Protein AF-A0A0T5ZQ88-F1 (afdb_monomer_lite)

Radius of gyration: 11.27 Å; chains: 1; bounding box: 28×26×23 Å

Sequence (68 aa):
MTVEVKVTANLQKMVGGKRSVQAEGASVRELLDDLDSRYPGFKSQIVTDGQIHRFVNIYLNDEDIRFL

Secondary structure (DSSP, 8-state):
-EEEEE--HHHHTTTTT-SEEEEE-SSHHHHHHHHHHHSTTTGGGTEETTEE-TT---EETTEEGGG-

Foldseek 3Di:
DKDKDADDQVCCVQVVNDRIDIADDPDPVRRLVRCCVVRPCSNVVQDDPNHGDPPDFDDDVNHTPVVD

Structure (mmCIF, N/CA/C/O backbone):
data_AF-A0A0T5ZQ88-F1
#
_entry.id   AF-A0A0T5ZQ88-F1
#
loop_
_atom_site.group_PDB
_atom_site.id
_atom_site.type_symbol
_atom_site.label_atom_id
_atom_site.label_alt_id
_atom_site.label_comp_id
_atom_site.label_asym_id
_atom_site.label_entity_id
_atom_site.label_seq_id
_atom_site.pdbx_PDB_ins_code
_atom_site.Cartn_x
_atom_site.Cartn_y
_atom_site.Cartn_z
_atom_site.occupancy
_atom_site.B_iso_or_equiv
_atom_site.auth_seq_id
_atom_site.auth_comp_id
_atom_site.auth_asym_id
_atom_site.auth_atom_id
_atom_site.pdbx_PDB_model_num
ATOM 1 N N . MET A 1 1 ? -0.587 -12.497 -8.410 1.00 86.31 1 MET A N 1
ATOM 2 C CA . MET A 1 1 ? -0.054 -13.385 -7.351 1.00 86.31 1 MET A CA 1
ATOM 3 C C . MET A 1 1 ? -0.464 -12.788 -6.017 1.00 86.31 1 MET A C 1
ATOM 5 O O . MET A 1 1 ? -0.456 -11.568 -5.921 1.00 86.31 1 MET A O 1
ATOM 9 N N . THR A 1 2 ? -0.860 -13.598 -5.035 1.00 93.00 2 THR A N 1
ATOM 10 C CA . THR A 1 2 ? -1.229 -13.093 -3.702 1.00 93.00 2 THR A CA 1
ATOM 11 C C . THR A 1 2 ? 0.013 -13.020 -2.819 1.00 93.00 2 THR A C 1
ATOM 13 O O . THR A 1 2 ? 0.738 -14.007 -2.699 1.00 93.00 2 THR A O 1
ATOM 16 N N . VAL A 1 3 ? 0.261 -11.854 -2.229 1.00 95.62 3 VAL A N 1
ATOM 17 C CA . VAL A 1 3 ? 1.436 -11.558 -1.404 1.00 95.62 3 VAL A CA 1
AT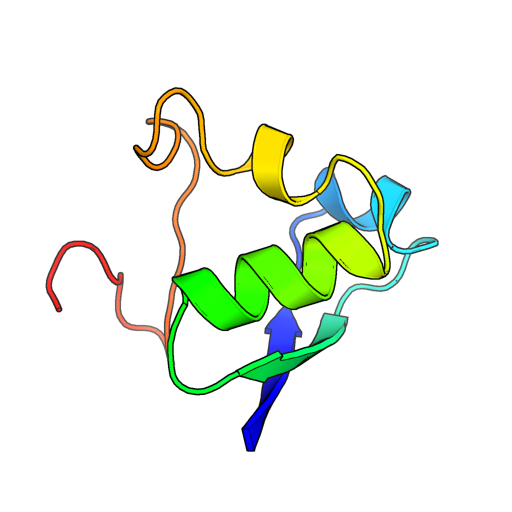OM 18 C C . VAL A 1 3 ? 0.979 -11.008 -0.055 1.00 95.62 3 VAL A C 1
ATOM 20 O O . VAL A 1 3 ? 0.099 -10.146 0.012 1.00 95.62 3 VAL A O 1
ATOM 23 N N . GLU A 1 4 ? 1.604 -11.479 1.025 1.00 96.25 4 GLU A N 1
ATOM 24 C CA . GLU A 1 4 ? 1.413 -10.891 2.349 1.00 96.25 4 GLU A CA 1
ATOM 25 C C . GLU A 1 4 ? 2.219 -9.590 2.465 1.00 96.25 4 GLU A C 1
ATOM 27 O O . GLU A 1 4 ? 3.445 -9.584 2.367 1.00 96.25 4 GLU A O 1
ATOM 32 N N . VAL A 1 5 ? 1.529 -8.485 2.737 1.00 96.25 5 VAL A N 1
ATOM 33 C CA . VAL A 1 5 ? 2.130 -7.170 2.958 1.00 96.25 5 VAL A CA 1
ATOM 34 C C . VAL A 1 5 ? 2.070 -6.846 4.445 1.00 96.25 5 VAL A C 1
ATOM 36 O O . VAL A 1 5 ? 0.996 -6.686 5.029 1.00 96.25 5 VAL A O 1
ATOM 39 N N . LYS A 1 6 ? 3.244 -6.738 5.069 1.00 96.00 6 LYS A N 1
ATOM 40 C CA . LYS A 1 6 ? 3.392 -6.307 6.465 1.00 96.00 6 LYS A CA 1
ATOM 41 C C . LYS A 1 6 ? 3.404 -4.785 6.532 1.00 96.00 6 LYS A C 1
ATOM 43 O O . LYS A 1 6 ? 4.107 -4.134 5.764 1.00 96.00 6 LYS A O 1
ATOM 48 N N . VAL A 1 7 ? 2.651 -4.219 7.471 1.00 95.06 7 VAL A N 1
ATOM 49 C CA . VAL A 1 7 ? 2.468 -2.766 7.577 1.00 95.06 7 VAL A CA 1
ATOM 50 C C . VAL A 1 7 ? 2.987 -2.211 8.902 1.00 95.06 7 VAL A C 1
ATOM 52 O O . VAL A 1 7 ? 2.873 -2.825 9.969 1.00 95.06 7 VAL A O 1
ATOM 55 N N . THR A 1 8 ? 3.551 -1.004 8.842 1.00 93.12 8 THR A N 1
ATOM 56 C CA . THR A 1 8 ? 4.024 -0.276 10.027 1.00 93.12 8 THR A CA 1
ATOM 57 C C . THR A 1 8 ? 2.853 0.196 10.886 1.00 93.12 8 THR A C 1
ATOM 59 O O . THR A 1 8 ? 1.733 0.345 10.401 1.00 93.12 8 THR A O 1
ATOM 62 N N . ALA A 1 9 ? 3.108 0.486 12.166 1.00 92.69 9 ALA A N 1
ATOM 63 C CA . ALA A 1 9 ? 2.073 0.917 13.112 1.00 92.69 9 ALA A CA 1
ATOM 64 C C . ALA A 1 9 ? 1.243 2.123 12.625 1.00 92.69 9 ALA A C 1
ATOM 66 O O . ALA A 1 9 ? 0.046 2.194 12.894 1.00 92.69 9 ALA A O 1
ATOM 67 N N . ASN A 1 10 ? 1.847 3.041 11.862 1.00 91.00 10 ASN A N 1
ATOM 68 C CA . ASN A 1 10 ? 1.135 4.185 11.287 1.00 91.00 10 ASN A CA 1
ATOM 69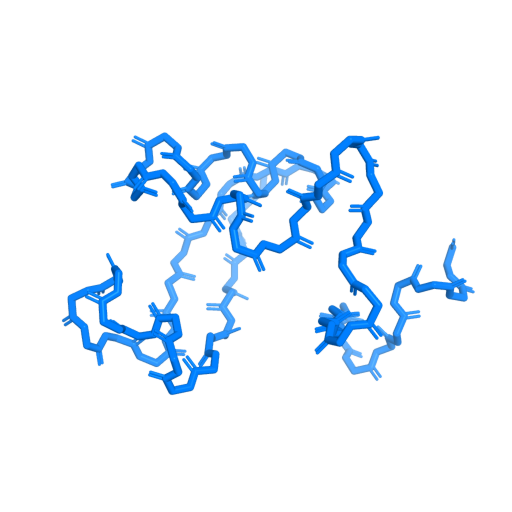 C C . ASN A 1 10 ? 0.104 3.750 10.236 1.00 91.00 10 ASN A C 1
ATOM 71 O O . ASN A 1 10 ? -1.029 4.227 10.253 1.00 91.00 10 ASN A O 1
ATOM 75 N N . LEU A 1 11 ? 0.472 2.801 9.373 1.00 93.38 11 LEU A N 1
ATOM 76 C CA . LEU A 1 11 ? -0.390 2.286 8.309 1.00 93.38 11 LEU A CA 1
ATOM 77 C C . LEU A 1 11 ? -1.451 1.305 8.827 1.00 93.38 11 LEU A C 1
ATOM 79 O O . LEU A 1 11 ? -2.503 1.164 8.208 1.00 93.38 11 LEU A O 1
ATOM 83 N N . GLN A 1 12 ? -1.238 0.679 9.992 1.00 95.31 12 GLN A N 1
ATOM 84 C CA . GLN A 1 12 ? -2.222 -0.224 10.610 1.00 95.31 12 GLN A CA 1
ATOM 85 C C . GLN A 1 12 ? -3.590 0.443 10.791 1.00 95.31 12 GLN A C 1
ATOM 87 O O . GLN A 1 12 ? -4.614 -0.206 10.595 1.00 95.31 12 GLN A O 1
ATOM 92 N N . LYS A 1 13 ? -3.631 1.748 11.095 1.00 93.56 13 LYS A N 1
ATOM 93 C CA . LYS A 1 13 ? -4.888 2.504 11.238 1.00 93.56 13 LYS A CA 1
ATOM 94 C C . LYS A 1 13 ? -5.725 2.517 9.955 1.00 93.56 13 LYS A C 1
ATOM 96 O O . LYS A 1 13 ? -6.946 2.563 10.041 1.00 93.56 13 LYS A O 1
ATOM 101 N N . MET A 1 14 ? -5.082 2.439 8.791 1.00 93.94 14 MET A N 1
ATOM 102 C CA . MET A 1 14 ? -5.754 2.426 7.487 1.00 93.94 14 MET A CA 1
ATOM 103 C C . MET A 1 14 ? -6.300 1.043 7.130 1.00 93.94 14 MET A C 1
ATOM 105 O O . MET A 1 14 ? -7.312 0.935 6.450 1.00 93.94 14 MET A O 1
ATOM 109 N N . VAL A 1 15 ? -5.665 -0.017 7.636 1.00 95.31 15 VAL A N 1
ATOM 110 C CA . VAL A 1 15 ? -6.043 -1.413 7.367 1.00 95.31 15 VAL A CA 1
ATOM 111 C C . VAL A 1 15 ? -6.821 -2.058 8.521 1.00 95.31 15 VAL A C 1
ATOM 113 O O . VAL A 1 15 ? -6.777 -3.274 8.723 1.00 95.31 15 VAL A O 1
ATOM 116 N N . GLY A 1 16 ? -7.530 -1.251 9.317 1.00 93.38 16 GLY A N 1
ATOM 117 C CA . GLY A 1 16 ? -8.384 -1.737 10.407 1.00 93.38 16 GLY A CA 1
ATOM 118 C C . GLY A 1 16 ? -7.618 -2.370 11.574 1.00 93.38 16 GLY A C 1
ATOM 119 O O . GLY A 1 16 ? -8.090 -3.329 12.176 1.00 93.38 16 GLY A O 1
ATOM 120 N N . GLY A 1 17 ? -6.412 -1.879 11.866 1.00 94.88 17 GLY A N 1
ATOM 121 C CA . GLY A 1 17 ? -5.557 -2.352 12.961 1.00 94.88 17 GLY A CA 1
ATOM 122 C C . GLY A 1 17 ? -4.758 -3.623 12.654 1.00 94.88 17 GLY A C 1
ATOM 123 O O . GLY A 1 17 ? -4.062 -4.134 13.530 1.00 94.88 17 GLY A O 1
ATOM 124 N N . LYS A 1 18 ? -4.836 -4.154 11.429 1.00 95.88 18 LYS A N 1
ATOM 125 C CA . LYS A 1 18 ? -4.142 -5.390 11.042 1.00 95.88 18 LYS A CA 1
ATOM 126 C C . LYS A 1 18 ? -2.650 -5.153 10.827 1.00 95.88 18 LYS A C 1
ATOM 128 O O . LYS A 1 18 ? -2.269 -4.205 10.154 1.00 95.88 18 LYS A O 1
ATOM 133 N N . ARG A 1 19 ? -1.804 -6.053 11.342 1.00 96.38 19 ARG A N 1
ATOM 134 C CA . ARG A 1 19 ? -0.333 -5.989 11.178 1.00 96.38 19 ARG A CA 1
ATOM 135 C C . ARG A 1 19 ? 0.136 -6.435 9.788 1.00 96.38 19 ARG A C 1
ATOM 137 O O . ARG A 1 19 ? 1.208 -6.022 9.350 1.00 96.38 19 ARG A O 1
ATOM 144 N N . SER A 1 20 ? -0.660 -7.257 9.112 1.00 96.38 20 SER A N 1
ATOM 145 C CA . SER A 1 20 ? -0.458 -7.654 7.723 1.00 96.38 20 SER A CA 1
ATOM 146 C C . SER A 1 20 ? -1.790 -7.764 6.987 1.00 96.38 20 SER A C 1
ATOM 148 O O . SER A 1 20 ? -2.850 -7.958 7.593 1.00 96.38 20 SER A O 1
ATOM 150 N N . VAL A 1 21 ? -1.731 -7.599 5.672 1.00 96.62 21 VAL A N 1
ATOM 151 C CA . VAL A 1 21 ? -2.861 -7.726 4.749 1.00 96.62 21 VAL A CA 1
ATOM 152 C C . VAL A 1 21 ? -2.423 -8.493 3.509 1.00 96.62 21 VAL A C 1
ATOM 154 O O . VAL A 1 21 ? -1.240 -8.539 3.188 1.00 96.62 21 VAL A O 1
ATOM 157 N N . GLN A 1 22 ? -3.376 -9.106 2.817 1.00 96.94 22 GLN A N 1
ATOM 158 C CA . GLN A 1 22 ? -3.120 -9.743 1.528 1.00 96.94 22 GLN A CA 1
ATOM 159 C C . GLN A 1 22 ? -3.331 -8.722 0.412 1.00 96.94 22 GLN A C 1
ATOM 161 O O . GLN A 1 22 ? -4.328 -7.992 0.437 1.00 96.94 22 GLN A O 1
ATOM 166 N N . ALA A 1 23 ? -2.419 -8.704 -0.553 1.00 96.75 23 ALA A N 1
ATOM 167 C CA . ALA A 1 23 ? -2.501 -7.891 -1.759 1.00 96.75 23 ALA A CA 1
ATOM 168 C C . ALA A 1 23 ? -2.230 -8.746 -2.999 1.00 96.75 23 ALA A C 1
ATOM 170 O O . ALA A 1 23 ? -1.567 -9.783 -2.919 1.00 96.75 23 ALA A O 1
ATOM 171 N N . GLU A 1 24 ? -2.753 -8.322 -4.141 1.00 96.50 24 GLU A N 1
ATOM 172 C CA . GLU A 1 24 ? -2.596 -9.016 -5.414 1.00 96.50 24 GLU A CA 1
ATOM 173 C C . GLU A 1 24 ? -1.853 -8.160 -6.434 1.00 96.50 24 GLU A C 1
ATOM 175 O O . GLU A 1 24 ? -2.193 -7.009 -6.674 1.00 96.50 24 GLU A O 1
ATOM 180 N N . GLY A 1 25 ? -0.826 -8.74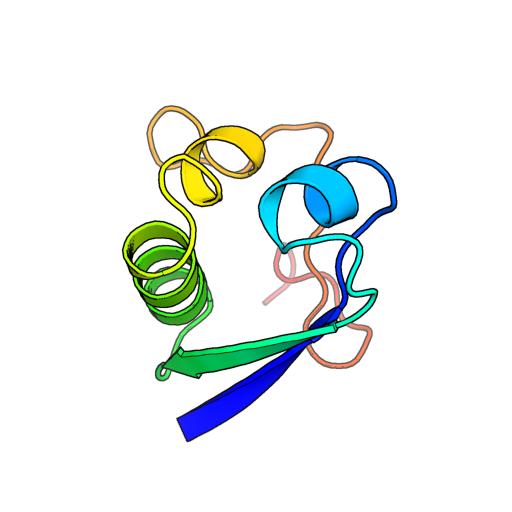1 -7.049 1.00 95.50 25 GLY A N 1
ATOM 181 C CA . GLY A 1 25 ? -0.040 -8.070 -8.080 1.00 95.50 25 GLY A CA 1
ATOM 182 C C . GLY A 1 25 ? 1.139 -8.917 -8.541 1.00 95.50 25 GLY A C 1
ATOM 183 O O . GLY A 1 25 ? 1.421 -9.974 -7.968 1.00 95.50 25 GLY A O 1
ATOM 1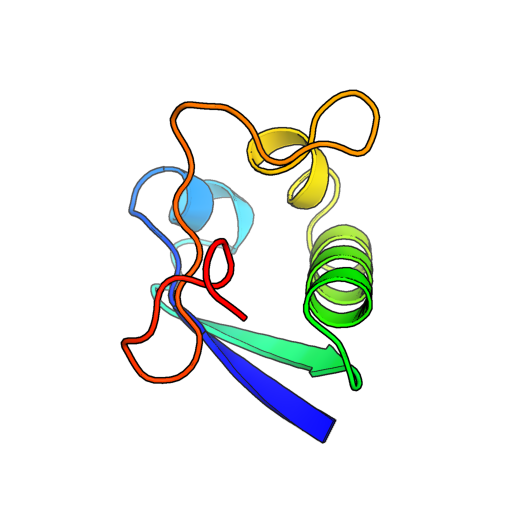84 N N . ALA A 1 26 ? 1.798 -8.479 -9.608 1.00 93.69 26 ALA A N 1
ATOM 185 C CA . ALA A 1 26 ? 3.065 -9.019 -10.097 1.00 93.69 26 ALA A CA 1
ATOM 186 C C . ALA A 1 26 ? 4.252 -8.080 -9.811 1.00 93.69 26 ALA A C 1
ATOM 188 O O . ALA A 1 26 ? 5.404 -8.487 -9.938 1.00 93.69 26 ALA A O 1
ATOM 189 N N . SER A 1 27 ? 3.987 -6.837 -9.399 1.00 92.81 27 SER A N 1
ATOM 190 C CA . SER A 1 27 ? 4.996 -5.830 -9.062 1.00 92.81 27 SER A CA 1
ATOM 191 C C . SER A 1 27 ? 4.623 -5.059 -7.794 1.00 92.81 27 SER A C 1
ATOM 193 O O . SER A 1 27 ? 3.456 -5.008 -7.410 1.00 92.81 27 SER A O 1
ATOM 195 N N . VAL A 1 28 ? 5.597 -4.395 -7.158 1.00 91.69 28 VAL A N 1
ATOM 196 C CA . VAL A 1 28 ? 5.335 -3.524 -5.992 1.00 91.69 28 VAL A CA 1
ATOM 197 C C . VAL A 1 28 ? 4.329 -2.424 -6.338 1.00 91.69 28 VAL A C 1
ATOM 199 O O . VAL A 1 28 ? 3.483 -2.089 -5.517 1.00 91.69 28 VAL A O 1
ATOM 202 N N . ARG A 1 29 ? 4.383 -1.883 -7.563 1.00 92.25 29 ARG A N 1
ATOM 203 C CA . ARG A 1 29 ? 3.422 -0.874 -8.025 1.00 92.25 29 ARG A CA 1
ATOM 204 C C . ARG A 1 29 ? 2.000 -1.429 -8.030 1.00 92.25 29 ARG A C 1
ATOM 206 O O . ARG A 1 29 ? 1.128 -0.804 -7.443 1.00 92.25 29 ARG A O 1
ATOM 213 N N . GLU A 1 30 ? 1.802 -2.603 -8.622 1.00 95.12 30 GLU A N 1
ATOM 214 C CA . GLU A 1 30 ? 0.493 -3.263 -8.653 1.00 95.12 30 GLU A CA 1
ATOM 215 C C . GLU A 1 30 ? -0.006 -3.613 -7.250 1.00 95.12 30 GLU A C 1
ATOM 217 O O . GLU A 1 30 ? -1.171 -3.380 -6.955 1.00 95.12 30 GLU A O 1
ATOM 222 N N . LEU A 1 31 ? 0.873 -4.088 -6.358 1.00 95.12 31 LEU A N 1
ATOM 223 C CA . LEU A 1 31 ? 0.505 -4.355 -4.964 1.00 95.12 31 LEU A CA 1
ATOM 224 C C . LEU A 1 31 ? 0.056 -3.077 -4.240 1.00 95.12 31 LEU A C 1
ATOM 226 O O . LEU A 1 31 ? -0.902 -3.110 -3.473 1.00 95.12 31 LEU A O 1
ATOM 230 N N . LEU A 1 32 ? 0.728 -1.946 -4.474 1.00 94.44 32 LEU A N 1
ATOM 231 C CA . LEU A 1 32 ? 0.328 -0.657 -3.904 1.00 94.44 32 LEU A CA 1
ATOM 232 C C . LEU A 1 32 ? -0.993 -0.149 -4.492 1.00 94.44 32 LEU A C 1
ATOM 234 O O . LEU A 1 32 ? -1.785 0.426 -3.752 1.00 94.44 32 LEU A O 1
ATOM 238 N N . ASP A 1 33 ? -1.234 -0.361 -5.787 1.00 95.81 33 ASP A N 1
ATOM 239 C CA . ASP A 1 33 ? -2.490 0.005 -6.454 1.00 95.81 33 ASP A CA 1
ATOM 240 C C . ASP A 1 33 ? -3.668 -0.833 -5.937 1.00 95.81 33 ASP A C 1
ATOM 242 O O . ASP A 1 33 ? -4.727 -0.296 -5.612 1.00 95.81 33 ASP A O 1
ATOM 246 N N . ASP A 1 34 ? -3.468 -2.141 -5.783 1.00 97.31 34 ASP A N 1
ATOM 247 C CA . ASP A 1 34 ? -4.452 -3.047 -5.199 1.00 97.31 34 ASP A CA 1
ATOM 248 C C . ASP A 1 34 ? -4.759 -2.678 -3.738 1.00 97.31 34 ASP A C 1
ATOM 250 O O . ASP A 1 34 ? -5.929 -2.568 -3.358 1.00 97.31 34 ASP A O 1
ATOM 254 N N . LEU A 1 35 ? -3.733 -2.388 -2.930 1.00 96.31 35 LEU A N 1
ATOM 255 C CA . LEU A 1 35 ? -3.921 -1.921 -1.555 1.00 96.31 35 LEU A CA 1
ATOM 256 C C . LEU A 1 35 ? -4.658 -0.585 -1.482 1.00 96.31 35 LEU A C 1
ATOM 258 O O . LEU A 1 35 ? -5.512 -0.435 -0.614 1.00 96.31 35 LEU A O 1
ATOM 262 N N . ASP A 1 36 ? -4.376 0.363 -2.374 1.00 96.25 36 ASP A N 1
ATOM 263 C CA . ASP A 1 36 ? -5.081 1.649 -2.414 1.00 96.25 36 ASP A CA 1
ATOM 264 C C . ASP A 1 36 ? -6.555 1.484 -2.800 1.00 96.25 36 ASP A C 1
ATOM 266 O O . ASP A 1 36 ? -7.422 2.141 -2.229 1.00 96.25 36 ASP A O 1
ATOM 270 N N . SER A 1 37 ? -6.861 0.545 -3.703 1.00 96.88 37 SER A N 1
ATOM 271 C CA . SER A 1 37 ? -8.245 0.235 -4.080 1.00 96.88 37 SER A CA 1
ATOM 272 C C . SER A 1 37 ? -9.068 -0.317 -2.906 1.00 96.88 37 SER A C 1
ATOM 274 O O . SER A 1 37 ? -10.249 0.004 -2.764 1.00 96.88 37 SER A O 1
ATOM 276 N N . ARG A 1 38 ? -8.438 -1.117 -2.033 1.00 95.62 38 ARG A N 1
ATOM 277 C CA . ARG A 1 38 ? -9.058 -1.715 -0.836 1.00 95.62 38 ARG A CA 1
ATOM 278 C C . ARG A 1 38 ? -9.055 -0.757 0.357 1.00 95.62 38 ARG A C 1
ATOM 280 O O . ARG A 1 38 ? -9.957 -0.811 1.193 1.00 95.62 38 ARG A O 1
ATOM 287 N N . TYR A 1 39 ? -8.038 0.098 0.441 1.00 95.62 39 TYR A N 1
ATOM 288 C CA . TYR A 1 39 ? -7.778 1.043 1.525 1.00 95.62 39 TYR A CA 1
ATOM 289 C C . TYR A 1 39 ? -7.455 2.426 0.933 1.00 95.62 39 TYR A C 1
ATOM 291 O O . TYR A 1 39 ? -6.280 2.775 0.793 1.00 95.62 39 TYR A O 1
ATOM 299 N N . PRO A 1 40 ? -8.476 3.234 0.591 1.00 95.50 40 PRO A N 1
ATOM 300 C CA . PRO A 1 40 ? -8.279 4.505 -0.103 1.00 95.50 40 PRO A CA 1
ATOM 301 C C . PRO A 1 40 ? -7.267 5.428 0.587 1.00 95.50 40 PRO A C 1
ATOM 303 O O . PRO A 1 40 ? -7.397 5.741 1.774 1.00 95.50 40 PRO A O 1
ATOM 306 N N . GLY A 1 41 ? -6.261 5.878 -0.168 1.00 93.75 41 GLY A N 1
ATOM 307 C CA . GLY A 1 41 ? -5.189 6.749 0.314 1.00 93.75 41 GLY A CA 1
ATOM 308 C C . GLY A 1 41 ? -3.987 6.007 0.903 1.00 93.75 41 GLY A C 1
ATOM 309 O O . GLY A 1 41 ? -3.042 6.652 1.355 1.00 93.75 41 GLY A O 1
ATOM 310 N N . PHE A 1 42 ? -3.981 4.673 0.914 1.00 94.94 42 PHE A N 1
ATOM 311 C CA . PHE A 1 42 ? -2.832 3.895 1.376 1.00 94.94 42 PHE A CA 1
ATOM 312 C C . PHE A 1 42 ? -1.585 4.191 0.541 1.00 94.94 42 PHE A C 1
ATOM 314 O O . PHE A 1 42 ? -0.503 4.420 1.087 1.00 94.94 42 PHE A O 1
ATOM 321 N N . LYS A 1 43 ? -1.729 4.262 -0.787 1.00 94.38 43 LYS A N 1
ATOM 322 C CA . LYS A 1 43 ? -0.602 4.525 -1.686 1.00 94.38 43 LYS A CA 1
ATOM 323 C C . LYS A 1 43 ? -0.033 5.926 -1.488 1.00 94.38 43 LYS A C 1
ATOM 325 O O . LYS A 1 43 ? 1.182 6.082 -1.573 1.00 94.38 43 LYS A O 1
ATOM 330 N N . SER A 1 44 ? -0.854 6.927 -1.165 1.00 93.19 44 SER A N 1
ATOM 331 C CA . SER A 1 44 ? -0.378 8.306 -0.964 1.00 93.19 44 SER A CA 1
ATOM 332 C C . SER A 1 44 ? 0.480 8.484 0.296 1.00 93.19 44 SER A C 1
ATOM 334 O O . SER A 1 44 ? 1.288 9.407 0.353 1.00 93.19 44 SER A O 1
ATOM 336 N N . GLN A 1 45 ? 0.377 7.580 1.279 1.00 92.44 45 GLN A N 1
ATOM 337 C CA . GLN A 1 45 ? 1.287 7.547 2.435 1.00 92.44 45 GLN A CA 1
ATOM 338 C C . GLN A 1 45 ? 2.692 7.038 2.082 1.00 92.44 45 GLN A C 1
ATOM 340 O O . GLN A 1 45 ? 3.635 7.226 2.849 1.00 92.44 45 GLN A O 1
ATOM 345 N N . ILE A 1 46 ? 2.825 6.353 0.946 1.00 92.88 46 ILE A N 1
ATOM 346 C CA . ILE A 1 46 ? 4.037 5.636 0.538 1.00 92.88 46 ILE A CA 1
ATOM 347 C C . ILE A 1 46 ? 4.694 6.322 -0.655 1.00 92.88 46 ILE A C 1
ATOM 349 O O . ILE A 1 46 ? 5.919 6.413 -0.711 1.00 92.88 46 ILE A O 1
ATOM 353 N N . VAL A 1 47 ? 3.889 6.802 -1.602 1.00 92.25 47 VAL A N 1
ATOM 354 C CA . VAL A 1 47 ? 4.317 7.369 -2.878 1.00 92.25 47 VAL A CA 1
ATOM 355 C C . VAL A 1 47 ? 3.775 8.786 -3.016 1.00 92.25 47 VAL A C 1
ATOM 357 O O . VAL A 1 47 ? 2.585 9.033 -2.835 1.00 92.25 47 VAL A O 1
ATOM 360 N N . THR A 1 48 ? 4.642 9.712 -3.405 1.00 89.81 48 THR A N 1
ATOM 361 C CA . THR A 1 48 ? 4.294 11.089 -3.768 1.00 89.81 48 THR A CA 1
ATOM 362 C C . THR A 1 48 ? 4.963 11.402 -5.102 1.00 89.81 48 THR A C 1
ATOM 364 O O . THR A 1 48 ? 6.129 11.070 -5.298 1.00 89.81 48 THR A O 1
ATOM 367 N N . ASP A 1 49 ? 4.213 11.962 -6.053 1.00 87.50 49 ASP A N 1
ATOM 368 C CA . ASP A 1 49 ? 4.704 12.305 -7.400 1.00 87.50 49 ASP A CA 1
ATOM 369 C C . ASP A 1 49 ? 5.388 11.139 -8.141 1.00 87.50 49 ASP A C 1
ATOM 371 O O . ASP A 1 49 ? 6.371 11.297 -8.862 1.00 87.50 49 ASP A O 1
ATOM 375 N N . GLY A 1 50 ? 4.873 9.922 -7.939 1.00 85.00 50 GLY A N 1
ATOM 376 C CA . GLY A 1 50 ? 5.408 8.707 -8.558 1.00 85.00 50 GLY A CA 1
ATOM 377 C C . GLY A 1 50 ? 6.706 8.184 -7.935 1.00 85.00 50 GLY A C 1
ATOM 378 O O . GLY A 1 50 ? 7.212 7.159 -8.390 1.00 85.00 50 GLY A O 1
ATOM 379 N N . GLN A 1 51 ? 7.218 8.828 -6.882 1.00 88.81 51 GLN A N 1
ATOM 380 C CA . GLN A 1 51 ? 8.397 8.392 -6.137 1.00 88.81 51 GLN A CA 1
ATOM 381 C C . GLN A 1 51 ? 8.036 7.947 -4.721 1.00 88.81 51 GLN A C 1
ATOM 383 O O . GLN A 1 51 ? 7.140 8.498 -4.083 1.00 88.81 51 GLN A O 1
ATOM 388 N N . ILE A 1 52 ? 8.748 6.944 -4.209 1.00 90.69 52 ILE A N 1
ATOM 389 C CA . ILE A 1 52 ? 8.594 6.512 -2.817 1.00 90.69 52 ILE A CA 1
ATOM 390 C C . ILE A 1 52 ? 9.060 7.647 -1.905 1.00 90.69 52 ILE A C 1
ATOM 392 O O . ILE A 1 52 ? 10.137 8.215 -2.103 1.00 90.69 52 ILE A O 1
ATOM 396 N N . HIS A 1 53 ? 8.261 7.965 -0.889 1.00 90.88 53 HIS A N 1
ATOM 397 C CA . HIS A 1 53 ? 8.586 8.994 0.084 1.00 90.88 53 HIS A CA 1
ATOM 398 C C . HIS A 1 53 ? 9.946 8.700 0.734 1.00 90.88 53 HIS A C 1
ATOM 400 O O . HIS A 1 53 ? 10.244 7.565 1.107 1.00 90.88 53 HIS A O 1
ATOM 406 N N . ARG A 1 54 ? 10.771 9.733 0.947 1.00 89.38 54 ARG A N 1
ATOM 407 C CA . ARG A 1 54 ? 12.147 9.582 1.471 1.00 89.38 54 ARG A CA 1
ATOM 408 C C . ARG A 1 54 ? 12.251 8.870 2.830 1.00 89.38 54 ARG A C 1
ATOM 410 O O . ARG A 1 54 ? 13.322 8.411 3.199 1.00 89.38 54 ARG A O 1
ATOM 417 N N . PHE A 1 55 ? 11.150 8.825 3.581 1.00 88.38 55 PHE A N 1
ATOM 418 C CA . PHE A 1 55 ? 11.060 8.219 4.916 1.00 88.38 55 PHE A CA 1
ATOM 419 C C . PHE A 1 55 ? 10.326 6.876 4.923 1.00 88.38 55 PHE A C 1
ATOM 421 O O . PHE A 1 55 ? 10.017 6.351 5.989 1.00 88.38 55 PHE A O 1
ATOM 428 N N . VAL A 1 56 ? 10.013 6.333 3.748 1.00 91.94 56 VAL A N 1
ATOM 429 C CA . VAL A 1 56 ? 9.347 5.042 3.614 1.00 91.94 56 VAL A CA 1
ATOM 430 C C . VAL 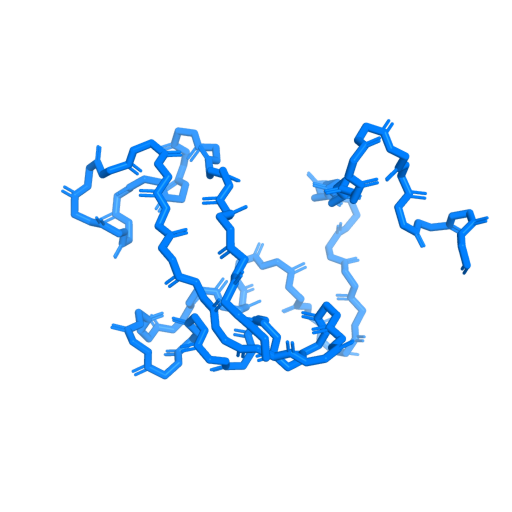A 1 56 ? 10.324 4.064 2.996 1.00 91.94 56 VAL A C 1
ATOM 432 O O . VAL A 1 56 ? 10.877 4.329 1.936 1.00 91.94 56 VAL A O 1
ATOM 435 N N . ASN A 1 57 ? 10.532 2.932 3.655 1.00 92.50 57 ASN A N 1
ATOM 436 C CA . ASN A 1 57 ? 11.314 1.827 3.120 1.00 92.50 57 ASN A CA 1
ATOM 437 C C . ASN A 1 57 ? 10.363 0.678 2.813 1.00 92.50 57 ASN A C 1
ATOM 439 O O . ASN A 1 57 ? 9.461 0.391 3.603 1.00 92.50 57 ASN A O 1
ATOM 443 N N . ILE A 1 58 ? 10.566 0.042 1.667 1.00 93.38 58 ILE A N 1
ATOM 444 C CA . ILE A 1 58 ? 9.808 -1.131 1.252 1.00 93.38 58 ILE A 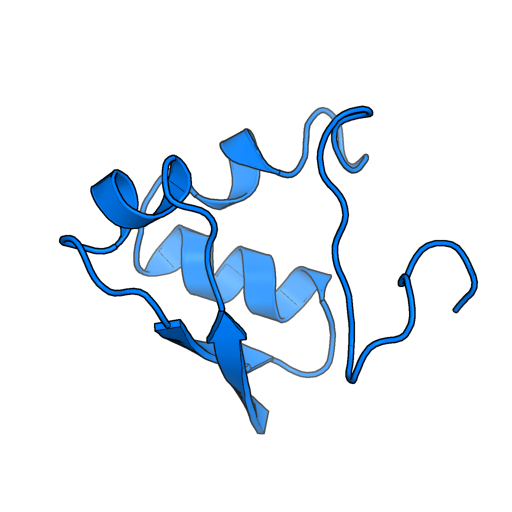CA 1
ATOM 445 C C . ILE A 1 58 ? 10.819 -2.249 1.061 1.00 93.38 58 ILE A C 1
ATOM 447 O O . ILE A 1 58 ? 11.844 -2.054 0.411 1.00 93.38 58 ILE A O 1
ATOM 451 N N . TYR A 1 59 ? 10.508 -3.403 1.636 1.00 94.69 59 TYR A N 1
ATOM 452 C CA . TYR A 1 59 ? 11.349 -4.585 1.562 1.00 94.69 59 TYR A CA 1
ATOM 453 C C . TYR A 1 59 ? 10.573 -5.706 0.882 1.00 94.69 59 TYR A C 1
ATOM 455 O O . TYR A 1 59 ? 9.409 -5.944 1.217 1.00 94.69 59 TYR A O 1
ATOM 463 N N . LEU A 1 60 ? 11.219 -6.390 -0.055 1.00 93.50 60 LEU A N 1
ATOM 464 C CA . LEU A 1 60 ? 10.729 -7.614 -0.668 1.00 93.50 60 LEU A CA 1
ATOM 465 C C . LEU A 1 60 ? 11.613 -8.756 -0.174 1.00 93.50 60 LEU A C 1
ATOM 467 O O . LEU A 1 60 ? 12.788 -8.801 -0.510 1.00 93.50 60 LEU A O 1
ATOM 471 N N . ASN A 1 61 ? 11.059 -9.661 0.637 1.00 91.69 61 ASN A N 1
ATOM 472 C CA . ASN A 1 61 ? 11.807 -10.782 1.226 1.00 91.69 61 ASN A CA 1
ATOM 473 C C . ASN A 1 61 ? 13.123 -10.342 1.902 1.00 91.69 61 ASN A C 1
ATOM 475 O O . ASN A 1 61 ? 14.176 -10.914 1.652 1.00 91.69 61 ASN A O 1
ATOM 479 N N . ASP A 1 62 ? 13.037 -9.308 2.743 1.00 91.19 62 ASP A N 1
ATOM 480 C CA . ASP A 1 62 ? 14.150 -8.698 3.490 1.00 91.19 62 ASP A CA 1
ATOM 481 C C . ASP A 1 62 ? 15.175 -7.900 2.655 1.00 91.19 62 ASP A C 1
ATOM 483 O O . ASP A 1 62 ? 16.086 -7.296 3.222 1.00 91.19 62 ASP A O 1
ATOM 487 N N . GLU A 1 63 ? 14.980 -7.777 1.339 1.00 92.50 63 GLU A N 1
ATOM 488 C CA . GLU A 1 63 ? 15.794 -6.920 0.467 1.00 92.50 63 GLU A CA 1
ATOM 489 C C . GLU A 1 63 ? 15.114 -5.563 0.221 1.00 92.50 63 GLU A C 1
ATOM 491 O O . GLU A 1 63 ? 13.925 -5.500 -0.098 1.00 92.50 63 GLU A O 1
ATOM 496 N N . ASP A 1 64 ? 15.849 -4.453 0.383 1.00 92.38 64 ASP A N 1
ATOM 497 C CA . ASP A 1 64 ? 15.325 -3.110 0.086 1.00 92.38 64 ASP A CA 1
ATOM 498 C C . ASP A 1 64 ? 15.180 -2.943 -1.431 1.00 92.38 64 ASP A C 1
ATOM 500 O O . ASP A 1 64 ? 16.150 -3.040 -2.186 1.00 92.38 64 ASP A O 1
ATOM 504 N N . ILE A 1 65 ? 13.956 -2.652 -1.872 1.00 90.75 65 ILE A N 1
ATOM 505 C CA . ILE A 1 65 ? 13.609 -2.590 -3.294 1.00 90.75 65 ILE A CA 1
ATOM 506 C C . ILE A 1 65 ? 14.319 -1.464 -4.053 1.00 90.75 65 ILE A C 1
ATOM 508 O O . ILE A 1 65 ? 14.254 -1.424 -5.275 1.00 90.75 65 ILE A O 1
ATOM 512 N N . ARG A 1 66 ? 14.970 -0.520 -3.360 1.00 86.88 66 ARG A N 1
ATOM 513 C CA . ARG A 1 66 ? 15.794 0.513 -4.007 1.00 86.88 66 ARG A CA 1
ATOM 514 C C . ARG A 1 66 ? 17.053 -0.046 -4.666 1.00 86.88 66 ARG A C 1
ATOM 516 O O . ARG A 1 66 ? 17.674 0.672 -5.447 1.00 86.88 66 ARG A O 1
ATOM 523 N N . PHE A 1 67 ? 17.439 -1.274 -4.328 1.00 81.81 67 PHE A N 1
ATOM 524 C CA . PHE A 1 67 ? 18.610 -1.956 -4.876 1.00 81.81 67 PHE A CA 1
ATOM 525 C C . PHE A 1 67 ? 18.242 -3.100 -5.839 1.00 81.81 67 PHE A C 1
ATOM 527 O O . PHE A 1 67 ? 19.134 -3.856 -6.223 1.00 81.81 67 PHE A O 1
ATOM 534 N N . LEU A 1 68 ? 16.960 -3.216 -6.217 1.00 77.94 68 LEU A N 1
ATOM 535 C CA . LEU A 1 68 ? 16.412 -4.224 -7.137 1.00 77.94 68 LEU A CA 1
ATOM 536 C C . LEU A 1 68 ? 16.094 -3.658 -8.527 1.00 77.94 68 LEU A C 1
ATOM 538 O O . LEU A 1 68 ? 15.814 -2.441 -8.633 1.00 77.94 68 LEU A O 1
#

pLDDT: mean 93.03, std 3.58, range [77.94, 97.31]